Protein AF-A0A3D3XZJ7-F1 (afdb_monomer_lite)

Foldseek 3Di:
DLVVADAQGKDKDKDWADCAWDDDPADALNDGPDIHHHPVVVVVVCVVVAWAPKDWPDKDFDDCVNKDADPVRNDDINVNQADPVDRLAGPVGHGGTIMIIIMITGD

Structure (mmCIF, N/CA/C/O backbone):
data_AF-A0A3D3XZJ7-F1
#
_entry.id   AF-A0A3D3XZJ7-F1
#
loop_
_atom_site.group_PDB
_atom_site.id
_atom_site.type_symbol
_atom_site.label_atom_id
_atom_site.label_alt_id
_atom_site.label_comp_id
_atom_site.label_asym_id
_atom_site.label_entity_id
_atom_site.label_seq_id
_atom_site.pdbx_PDB_ins_code
_atom_site.Cartn_x
_atom_site.Cartn_y
_atom_site.Cartn_z
_atom_site.occupancy
_atom_site.B_iso_or_equiv
_atom_site.auth_seq_id
_atom_site.auth_comp_id
_atom_site.auth_asym_id
_atom_site.auth_atom_id
_atom_site.pdbx_PDB_model_num
ATOM 1 N N . VAL A 1 1 ? -9.785 13.598 5.402 1.00 69.19 1 VAL A N 1
ATOM 2 C CA . VAL A 1 1 ? -10.629 12.385 5.516 1.00 69.19 1 VAL A CA 1
ATOM 3 C C . VAL A 1 1 ? -11.618 12.476 6.669 1.00 69.19 1 VAL A C 1
ATOM 5 O O . VAL A 1 1 ? -12.799 12.359 6.395 1.00 69.19 1 VAL A O 1
ATOM 8 N N . CYS A 1 2 ? -11.202 12.765 7.909 1.00 75.19 2 CYS A N 1
ATOM 9 C CA . CYS A 1 2 ? -12.110 12.745 9.072 1.00 75.19 2 CYS A CA 1
ATOM 10 C C . CYS A 1 2 ? -13.388 13.569 8.858 1.00 75.19 2 CYS A C 1
ATOM 12 O O . CYS A 1 2 ? -14.480 13.058 9.058 1.00 75.19 2 CYS A O 1
ATOM 14 N N . LYS A 1 3 ? -13.268 14.789 8.317 1.00 85.06 3 LYS A N 1
ATOM 15 C CA . LYS A 1 3 ? -14.403 15.689 8.024 1.00 85.06 3 LYS A CA 1
ATOM 16 C C . LYS A 1 3 ? -15.456 15.131 7.045 1.00 85.06 3 LYS A C 1
ATOM 18 O O . LYS A 1 3 ? -16.522 15.722 6.947 1.00 85.06 3 LYS A O 1
ATOM 23 N N . LEU A 1 4 ? -15.161 14.045 6.326 1.00 93.75 4 LEU A N 1
ATOM 24 C CA . LEU A 1 4 ? -16.066 13.410 5.357 1.00 93.75 4 LEU A CA 1
ATOM 25 C C . LEU A 1 4 ? -16.907 12.276 5.963 1.00 93.75 4 LEU A C 1
ATOM 27 O O . LEU A 1 4 ? -17.810 11.779 5.301 1.00 93.75 4 LEU A O 1
ATOM 31 N N . LEU A 1 5 ? -16.611 11.852 7.193 1.00 95.88 5 LEU A N 1
ATOM 32 C CA . LEU A 1 5 ? -17.333 10.786 7.891 1.00 95.88 5 LEU A CA 1
ATOM 33 C C . LEU A 1 5 ? -18.185 11.386 9.007 1.00 95.88 5 LEU A C 1
ATOM 35 O O . LEU A 1 5 ? -17.743 12.324 9.656 1.00 95.88 5 LEU A O 1
ATOM 39 N N . SER A 1 6 ? -19.372 10.858 9.287 1.00 93.88 6 SER A N 1
ATOM 40 C CA . SER A 1 6 ? -20.086 11.192 10.529 1.00 93.88 6 SER A CA 1
ATOM 41 C C . SER A 1 6 ? -19.304 10.689 11.759 1.00 93.88 6 SER A C 1
ATOM 43 O O . SER A 1 6 ? -18.443 9.817 11.607 1.00 93.88 6 SER A O 1
ATOM 45 N N . PRO A 1 7 ? -19.568 11.205 12.977 1.00 90.81 7 PRO A N 1
ATOM 46 C CA . PRO A 1 7 ? -19.060 10.589 14.206 1.00 90.81 7 PRO A CA 1
ATOM 47 C C . PRO A 1 7 ? -19.386 9.089 14.241 1.00 90.81 7 PRO A C 1
ATOM 49 O O . PRO A 1 7 ? -20.478 8.699 13.822 1.00 90.81 7 PRO A O 1
ATOM 52 N N . ASN A 1 8 ? -18.445 8.257 14.695 1.00 91.06 8 ASN A N 1
ATOM 53 C CA . ASN A 1 8 ? -18.498 6.786 14.638 1.00 91.06 8 ASN A CA 1
ATOM 54 C C . ASN A 1 8 ? -18.555 6.183 13.220 1.00 91.06 8 ASN A C 1
ATOM 56 O O . ASN A 1 8 ? -18.791 4.986 13.061 1.00 91.06 8 ASN A O 1
ATOM 60 N N . GLY A 1 9 ? -18.347 6.987 12.174 1.00 96.44 9 GLY A N 1
ATOM 61 C CA . GLY A 1 9 ? -18.275 6.500 10.801 1.00 96.44 9 GLY A CA 1
ATOM 62 C C . GLY A 1 9 ? -17.061 5.597 10.580 1.00 96.44 9 G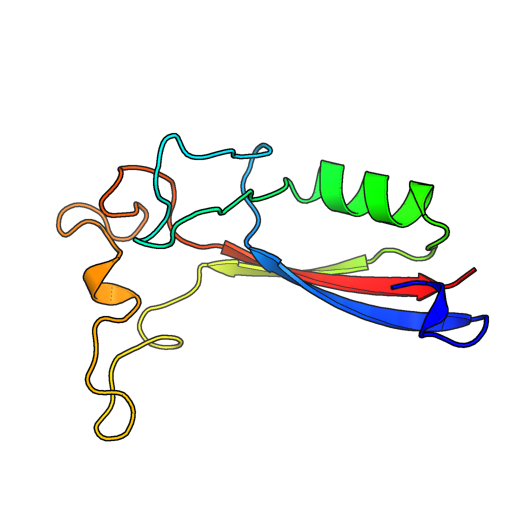LY A C 1
ATOM 63 O O . GLY A 1 9 ? -15.993 5.810 11.155 1.00 96.44 9 GLY A O 1
ATOM 64 N N . THR A 1 10 ? -17.212 4.600 9.713 1.00 97.50 10 THR A N 1
ATOM 65 C CA . THR A 1 10 ? -16.141 3.654 9.382 1.00 97.50 10 THR A CA 1
ATOM 66 C C . THR A 1 10 ? -15.291 4.172 8.225 1.00 97.50 10 THR A C 1
ATOM 68 O O . THR A 1 10 ? -15.804 4.465 7.145 1.00 97.50 10 THR A O 1
ATOM 71 N N . LEU A 1 11 ? -13.979 4.243 8.431 1.00 98.06 11 LEU A N 1
ATOM 72 C CA . LEU A 1 11 ? -12.993 4.374 7.366 1.00 98.06 11 LEU A CA 1
ATOM 73 C C . LEU A 1 11 ? -12.603 2.981 6.870 1.00 98.06 11 LEU A C 1
ATOM 75 O O . LEU A 1 11 ? -12.228 2.126 7.668 1.00 98.06 11 LEU A O 1
ATOM 79 N N . VAL A 1 12 ? -12.623 2.794 5.552 1.00 98.06 12 VAL A N 1
ATOM 80 C CA . VAL A 1 12 ? -11.929 1.695 4.873 1.00 98.06 12 VAL A CA 1
ATOM 81 C C . VAL A 1 12 ? -10.824 2.325 4.036 1.00 98.06 12 VAL A C 1
ATOM 83 O O . VAL A 1 12 ? -11.105 3.068 3.095 1.00 98.06 12 VAL A O 1
ATOM 86 N N . LEU A 1 13 ? -9.575 2.083 4.417 1.00 98.19 13 LEU A N 1
ATOM 87 C CA . LEU A 1 13 ? -8.391 2.616 3.758 1.00 98.19 13 LEU A CA 1
ATOM 88 C C . LEU A 1 13 ? -7.631 1.481 3.085 1.00 98.19 13 LEU A C 1
ATOM 90 O O . LEU A 1 13 ? -7.301 0.488 3.726 1.00 98.19 13 LEU A O 1
ATOM 94 N N . GLU A 1 14 ? -7.319 1.649 1.809 1.00 98.50 14 GLU A N 1
ATOM 95 C CA . GLU A 1 14 ? -6.435 0.752 1.081 1.00 98.50 14 GLU A CA 1
ATOM 96 C C . GLU A 1 14 ? -5.344 1.581 0.403 1.00 98.50 14 GLU A C 1
ATOM 98 O O . GLU A 1 14 ? -5.625 2.626 -0.187 1.00 98.50 14 GLU A O 1
ATOM 103 N N . THR A 1 15 ? -4.090 1.166 0.564 1.00 98.56 15 THR A N 1
ATOM 104 C CA . THR A 1 15 ? -2.942 1.843 -0.039 1.00 98.56 15 THR A CA 1
ATOM 105 C C . THR A 1 15 ? -1.744 0.903 -0.173 1.00 98.56 15 THR A C 1
ATOM 107 O O . THR A 1 15 ? -1.678 -0.158 0.457 1.00 98.56 15 THR A O 1
ATOM 110 N N . LEU A 1 16 ? -0.755 1.331 -0.962 1.00 98.62 16 LEU A N 1
ATOM 111 C CA . LEU A 1 16 ? 0.569 0.718 -0.974 1.00 98.62 16 LEU A CA 1
ATOM 112 C C . LEU A 1 16 ? 1.227 0.844 0.401 1.00 98.62 16 LEU A C 1
ATOM 114 O O . LEU A 1 16 ? 1.163 1.897 1.037 1.00 98.62 16 LEU A O 1
ATOM 118 N N . VAL A 1 17 ? 1.919 -0.212 0.814 1.00 98.69 17 VAL A N 1
ATOM 119 C CA . VAL A 1 17 ? 2.719 -0.242 2.038 1.00 98.69 17 VAL A CA 1
ATOM 120 C C . VAL A 1 17 ? 4.105 -0.809 1.774 1.00 98.69 17 VAL A C 1
ATOM 122 O O . VAL A 1 17 ? 4.310 -1.630 0.879 1.00 98.69 17 VAL A O 1
ATOM 125 N N . TYR A 1 18 ? 5.067 -0.384 2.585 1.00 98.31 18 TYR A N 1
ATOM 126 C CA . TYR A 1 18 ? 6.453 -0.838 2.518 1.00 98.31 18 TYR A CA 1
ATOM 127 C C . TYR A 1 18 ? 6.957 -1.200 3.928 1.00 98.31 18 TYR A C 1
ATOM 129 O O . TYR A 1 18 ? 6.398 -0.711 4.909 1.00 98.31 18 TYR A O 1
ATOM 137 N N . PRO A 1 19 ? 7.981 -2.065 4.097 1.00 97.19 19 PRO A N 1
ATOM 138 C CA . PRO A 1 19 ? 8.484 -2.416 5.433 1.00 97.19 19 PRO A CA 1
ATOM 139 C C . PRO A 1 19 ? 8.892 -1.213 6.295 1.00 97.19 19 PRO A C 1
ATOM 141 O O . PRO A 1 19 ? 8.707 -1.230 7.508 1.00 97.19 19 PRO A O 1
ATOM 144 N N . THR A 1 20 ? 9.412 -0.166 5.658 1.00 97.19 20 THR A N 1
ATOM 145 C CA . THR A 1 20 ? 9.709 1.148 6.242 1.00 97.19 20 THR A CA 1
ATOM 146 C C . THR A 1 20 ? 9.141 2.222 5.326 1.00 97.19 20 THR A C 1
ATOM 148 O O . THR A 1 20 ? 9.035 1.975 4.128 1.00 97.19 20 THR A O 1
ATOM 151 N N . THR A 1 21 ? 8.804 3.412 5.831 1.00 97.38 21 THR A N 1
ATOM 152 C CA . THR A 1 21 ? 8.334 4.488 4.944 1.00 97.38 21 THR A CA 1
ATOM 153 C C . THR A 1 21 ? 9.362 4.755 3.840 1.00 97.38 21 THR A C 1
ATOM 155 O O . THR A 1 21 ? 10.536 5.009 4.109 1.00 97.38 21 THR A O 1
ATOM 158 N N . LEU A 1 22 ? 8.919 4.630 2.591 1.00 98.06 22 LEU A N 1
ATOM 159 C CA . LEU A 1 22 ? 9.728 4.753 1.390 1.00 98.06 22 LEU A CA 1
ATOM 160 C C . LEU A 1 22 ? 9.352 6.034 0.649 1.00 98.06 22 LEU A C 1
ATOM 162 O O . LEU A 1 22 ? 8.205 6.225 0.246 1.00 98.06 22 LEU A O 1
ATOM 166 N N . VAL A 1 23 ? 10.358 6.866 0.403 1.00 97.31 23 VAL A N 1
ATOM 167 C CA . VAL A 1 23 ? 10.307 7.961 -0.567 1.00 97.31 23 VAL A CA 1
ATOM 168 C C . VAL A 1 23 ? 11.306 7.600 -1.671 1.00 97.31 23 VAL A C 1
ATOM 170 O O . VAL A 1 23 ? 12.513 7.671 -1.437 1.00 97.31 23 VAL A O 1
ATOM 173 N N . PRO A 1 24 ? 10.845 7.118 -2.836 1.00 95.12 24 PRO A N 1
ATOM 174 C CA . PRO A 1 24 ? 11.712 6.786 -3.960 1.00 95.12 24 PRO A CA 1
ATOM 175 C C . PRO A 1 24 ? 12.405 8.038 -4.505 1.00 95.12 24 PRO A C 1
ATOM 177 O O . PRO A 1 24 ? 11.828 9.123 -4.486 1.00 95.12 24 PRO A O 1
ATOM 180 N N . ASN A 1 25 ? 13.611 7.878 -5.058 1.00 89.50 25 ASN A N 1
ATOM 181 C CA . ASN A 1 25 ? 14.377 9.010 -5.599 1.00 89.50 25 ASN A CA 1
ATOM 182 C C . ASN A 1 25 ? 13.654 9.708 -6.765 1.00 89.50 25 ASN A C 1
ATOM 184 O O . ASN A 1 25 ? 13.641 10.931 -6.840 1.00 89.50 25 ASN A O 1
ATOM 188 N N . GLU A 1 26 ? 13.044 8.929 -7.664 1.00 93.62 26 GLU A N 1
ATOM 189 C CA . GLU A 1 26 ? 12.260 9.463 -8.788 1.00 93.62 26 GLU A CA 1
ATOM 190 C C . GLU A 1 26 ? 10.946 8.708 -8.990 1.00 93.62 26 GLU A C 1
ATOM 192 O O . GLU A 1 26 ? 9.884 9.316 -9.160 1.00 93.62 26 GLU A O 1
ATOM 197 N N . ARG A 1 27 ? 11.018 7.370 -9.007 1.00 97.75 27 ARG A N 1
ATOM 198 C CA . ARG A 1 27 ? 9.889 6.496 -9.327 1.00 97.75 27 ARG A CA 1
ATOM 199 C C . ARG A 1 27 ? 9.852 5.250 -8.462 1.00 97.75 27 ARG A C 1
ATOM 201 O O . ARG A 1 27 ? 10.883 4.770 -8.003 1.00 97.75 27 ARG A O 1
ATOM 208 N N . TYR A 1 28 ? 8.649 4.715 -8.313 1.00 98.38 28 TYR A N 1
ATOM 209 C CA . TYR A 1 28 ? 8.392 3.387 -7.773 1.00 98.38 28 TYR A CA 1
ATOM 210 C C . TYR A 1 28 ? 7.405 2.665 -8.677 1.00 98.38 28 TYR A C 1
ATOM 212 O O . TYR A 1 28 ? 6.321 3.199 -8.926 1.00 98.38 28 TYR A O 1
ATOM 220 N N . ALA A 1 29 ? 7.764 1.474 -9.162 1.00 97.94 29 ALA A N 1
ATOM 221 C CA . ALA A 1 29 ? 6.936 0.716 -10.098 1.00 97.94 29 ALA A CA 1
ATOM 222 C C . ALA A 1 29 ? 6.473 1.607 -11.273 1.00 97.94 29 ALA A C 1
ATOM 224 O O . ALA A 1 29 ? 5.299 1.643 -11.636 1.00 97.94 29 ALA A O 1
ATOM 225 N N . ARG A 1 30 ? 7.410 2.404 -11.805 1.00 97.31 30 ARG A N 1
ATOM 226 C CA . ARG A 1 30 ? 7.270 3.414 -12.868 1.00 97.31 30 ARG A CA 1
ATOM 227 C C . ARG A 1 30 ? 6.416 4.641 -12.524 1.00 97.31 30 ARG A C 1
ATOM 229 O O . ARG A 1 30 ? 6.424 5.611 -13.290 1.00 97.31 30 ARG A O 1
ATOM 236 N N . MET A 1 31 ? 5.748 4.685 -11.373 1.00 97.94 31 MET A N 1
ATOM 237 C CA . MET A 1 31 ? 4.938 5.828 -10.930 1.00 97.94 31 MET A CA 1
ATOM 238 C C . MET A 1 31 ? 5.814 6.962 -10.379 1.00 97.94 31 MET A C 1
ATOM 240 O O . MET A 1 31 ? 6.731 6.715 -9.601 1.00 97.94 31 MET A O 1
ATOM 244 N N . LYS A 1 32 ? 5.522 8.213 -10.766 1.00 97.25 32 LYS A N 1
ATOM 245 C CA . LYS A 1 32 ? 6.172 9.425 -10.225 1.00 97.25 32 LYS A CA 1
ATOM 246 C C . LYS A 1 32 ? 5.455 9.926 -8.969 1.00 97.25 32 LYS A C 1
ATOM 248 O O . LYS A 1 32 ? 4.265 9.679 -8.812 1.00 97.25 32 LYS A O 1
ATOM 253 N N . HIS A 1 33 ? 6.158 10.719 -8.155 1.00 95.94 33 HIS A N 1
ATOM 254 C CA . HIS A 1 33 ? 5.600 11.445 -7.000 1.00 95.94 33 HIS A CA 1
ATOM 255 C C . HIS A 1 33 ? 4.895 10.542 -5.976 1.00 95.94 33 HIS A C 1
ATOM 257 O O . HIS A 1 33 ? 3.843 10.888 -5.440 1.00 95.94 33 HIS A O 1
ATOM 263 N N . VAL A 1 34 ? 5.472 9.369 -5.717 1.00 97.00 34 VAL A N 1
ATOM 264 C CA . VAL A 1 34 ? 4.933 8.406 -4.757 1.00 97.00 34 VAL A CA 1
ATOM 265 C C . VAL A 1 34 ? 5.690 8.518 -3.438 1.00 97.00 34 VAL A C 1
ATOM 267 O O . VAL A 1 34 ? 6.910 8.611 -3.431 1.00 97.00 34 VAL A O 1
ATOM 270 N N . GLN A 1 35 ? 4.966 8.446 -2.327 1.00 97.44 35 GLN A N 1
ATOM 271 C CA . GLN A 1 35 ? 5.505 8.143 -1.005 1.00 97.44 35 GLN A CA 1
ATOM 272 C C . GLN A 1 35 ? 4.693 6.978 -0.443 1.00 97.44 35 GLN A C 1
ATOM 274 O O . GLN A 1 35 ? 3.464 6.997 -0.510 1.00 97.44 35 GLN A O 1
ATOM 279 N N . ILE A 1 36 ? 5.369 5.960 0.086 1.00 98.31 36 ILE A N 1
ATOM 280 C CA . ILE A 1 36 ? 4.741 4.715 0.534 1.00 98.31 36 ILE A CA 1
ATOM 281 C C . ILE A 1 36 ? 4.996 4.550 2.031 1.00 98.31 36 ILE A C 1
ATOM 283 O O . ILE A 1 36 ? 6.149 4.364 2.417 1.00 98.31 36 ILE A O 1
ATOM 287 N N . PRO A 1 37 ? 3.968 4.621 2.889 1.00 98.31 37 PRO A N 1
ATOM 288 C CA . PRO A 1 37 ? 4.157 4.503 4.326 1.00 98.31 37 PRO A CA 1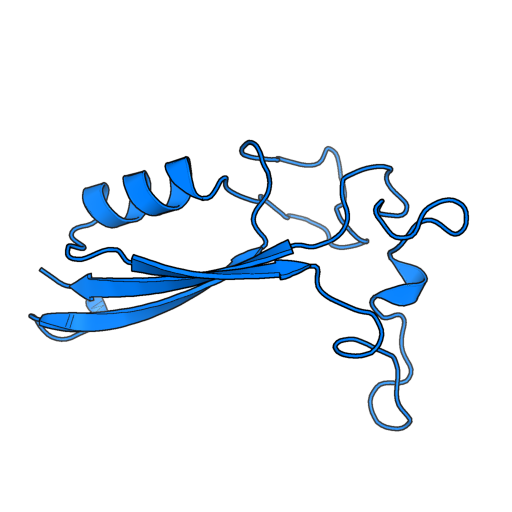
ATOM 289 C C . PRO A 1 37 ? 4.455 3.059 4.750 1.00 98.31 37 PRO A C 1
ATOM 291 O O . PRO A 1 37 ? 4.119 2.094 4.053 1.00 98.31 37 PRO A O 1
ATOM 294 N N . SER A 1 38 ? 5.028 2.904 5.943 1.00 98.56 38 SER A N 1
ATOM 295 C CA . SER A 1 38 ? 4.924 1.636 6.664 1.00 98.56 38 SER A CA 1
ATOM 296 C C . SER A 1 38 ? 3.533 1.471 7.280 1.00 98.56 38 SER A C 1
ATOM 298 O O . SER A 1 38 ? 2.846 2.454 7.558 1.00 98.56 38 SER A O 1
ATOM 300 N N . ILE A 1 39 ? 3.107 0.228 7.527 1.00 98.50 39 ILE A N 1
ATOM 301 C CA . ILE A 1 39 ? 1.840 -0.036 8.236 1.00 98.50 39 ILE A CA 1
ATOM 302 C C . ILE A 1 39 ? 1.863 0.611 9.627 1.00 98.50 39 ILE A C 1
ATOM 304 O O . ILE A 1 39 ? 0.861 1.174 10.059 1.00 98.50 39 ILE A O 1
ATOM 308 N N . THR A 1 40 ? 3.006 0.558 10.314 1.00 98.31 40 THR A N 1
ATOM 309 C CA . THR A 1 40 ? 3.177 1.157 11.642 1.00 98.31 40 THR A CA 1
ATOM 310 C C . THR A 1 40 ? 2.938 2.663 11.606 1.00 98.31 40 THR A C 1
ATOM 312 O O . THR A 1 40 ? 2.133 3.160 12.394 1.00 98.31 40 THR A O 1
ATOM 315 N N . ASP A 1 41 ? 3.582 3.366 10.671 1.00 98.06 41 ASP A N 1
ATOM 316 C CA . ASP A 1 41 ? 3.435 4.819 10.520 1.00 98.06 41 ASP A CA 1
ATOM 317 C C . ASP A 1 41 ? 1.999 5.175 10.120 1.00 98.06 41 ASP A C 1
ATOM 319 O O . ASP A 1 41 ? 1.390 6.061 10.708 1.00 98.06 41 ASP A O 1
ATOM 323 N N . LEU A 1 42 ? 1.399 4.408 9.204 1.00 97.62 42 LEU A N 1
ATOM 324 C CA . LEU A 1 42 ? 0.018 4.617 8.775 1.00 97.62 42 LEU A CA 1
ATOM 325 C C . LEU A 1 42 ? -0.980 4.472 9.934 1.00 97.62 42 LEU A C 1
ATOM 327 O O . LEU A 1 42 ? -1.879 5.297 10.095 1.00 97.62 42 LEU A O 1
ATOM 331 N N . CYS A 1 43 ? -0.817 3.445 10.769 1.00 98.25 43 CYS A N 1
ATOM 332 C CA . CYS A 1 43 ? -1.638 3.248 11.962 1.00 98.25 43 CYS A CA 1
ATOM 333 C C . CYS A 1 43 ? -1.410 4.350 13.005 1.00 98.25 43 CYS A C 1
ATOM 335 O O . CYS A 1 43 ? -2.365 4.778 13.654 1.00 98.25 43 CYS A O 1
ATOM 337 N N . HIS A 1 44 ? -0.170 4.808 13.185 1.00 98.12 44 HIS A N 1
ATOM 338 C CA . HIS A 1 44 ? 0.146 5.934 14.063 1.00 98.12 44 HIS A CA 1
ATOM 339 C C . HIS A 1 44 ? -0.552 7.218 13.592 1.00 98.12 44 HIS A C 1
ATOM 341 O O . HIS A 1 44 ? -1.240 7.871 14.380 1.00 98.12 44 HIS A O 1
ATOM 347 N N . ASP A 1 45 ? -0.455 7.532 12.304 1.00 97.31 45 ASP A N 1
ATOM 348 C CA . ASP A 1 45 ? -1.036 8.736 11.716 1.00 97.31 45 ASP A CA 1
ATOM 349 C C . ASP A 1 45 ? -2.564 8.723 11.789 1.00 97.31 45 ASP A C 1
ATOM 351 O O . ASP A 1 45 ? -3.174 9.733 12.139 1.00 97.31 45 ASP A O 1
ATOM 355 N N . LEU A 1 46 ? -3.197 7.569 11.550 1.00 97.50 46 LEU A N 1
ATOM 356 C CA . LEU A 1 46 ? -4.640 7.397 11.733 1.00 97.50 46 LEU A CA 1
ATOM 357 C C . LEU A 1 46 ? -5.077 7.715 13.173 1.00 97.50 46 LEU A C 1
ATOM 359 O O . LEU A 1 46 ? -6.058 8.438 13.359 1.00 97.50 46 LEU A O 1
ATOM 363 N N . LYS A 1 47 ? -4.336 7.255 14.192 1.00 97.50 47 LYS A N 1
ATOM 364 C CA . LYS A 1 47 ? -4.621 7.617 15.596 1.00 97.50 47 LYS A CA 1
ATOM 365 C C . LYS A 1 47 ? -4.478 9.115 15.820 1.00 97.50 47 LYS A C 1
ATOM 367 O O . LYS A 1 47 ? -5.365 9.733 16.404 1.00 97.50 47 LYS A O 1
ATOM 372 N N . ALA A 1 48 ? -3.385 9.699 15.329 1.00 97.06 48 ALA A N 1
ATOM 373 C CA . ALA A 1 48 ? -3.085 11.116 15.506 1.00 97.06 48 ALA A CA 1
ATOM 374 C C . ALA A 1 48 ? -4.170 12.032 14.915 1.00 97.06 48 ALA A C 1
ATOM 376 O O . ALA A 1 48 ? -4.428 13.105 15.457 1.00 97.06 48 ALA A O 1
ATOM 377 N N . ILE A 1 49 ? -4.842 11.606 13.840 1.00 95.81 49 ILE A N 1
ATOM 378 C CA . ILE A 1 49 ? -5.917 12.380 13.198 1.00 95.81 49 ILE A CA 1
ATOM 379 C C . ILE A 1 49 ? -7.332 12.032 13.695 1.00 95.81 49 ILE A C 1
ATOM 381 O O . ILE A 1 49 ? -8.307 12.516 13.116 1.00 95.81 49 ILE A O 1
ATOM 385 N N . GLY A 1 50 ? -7.466 11.242 14.765 1.00 95.94 50 GLY A N 1
ATOM 386 C CA . GLY A 1 50 ? -8.749 10.986 15.429 1.00 95.94 50 GLY A CA 1
ATOM 387 C C . GLY A 1 50 ? -9.488 9.731 14.961 1.00 95.94 50 GLY A C 1
ATOM 388 O O . GLY A 1 50 ? -10.718 9.730 14.924 1.00 95.94 50 GLY A O 1
ATOM 389 N N . PHE A 1 51 ? -8.765 8.671 14.596 1.00 97.62 51 PHE A N 1
ATOM 390 C CA . PHE A 1 51 ? -9.344 7.337 14.426 1.00 97.62 51 PHE A CA 1
ATOM 391 C C . PHE A 1 51 ? -8.998 6.407 15.599 1.00 97.62 51 PHE A C 1
ATOM 393 O O . PHE A 1 51 ? -7.889 6.435 16.133 1.00 97.62 51 PHE A O 1
ATOM 400 N N . ALA A 1 52 ? -9.947 5.548 15.960 1.00 96.62 52 ALA A N 1
ATOM 401 C CA . ALA A 1 52 ? -9.804 4.439 16.902 1.00 96.62 52 ALA A CA 1
ATOM 402 C C . ALA A 1 52 ? -10.085 3.098 16.204 1.00 96.62 52 ALA A C 1
ATOM 404 O O . ALA A 1 52 ? -10.378 3.062 15.007 1.00 96.62 52 ALA A O 1
ATOM 405 N N . ASP A 1 53 ? -9.964 1.998 16.953 1.00 97.19 53 ASP A N 1
ATOM 406 C CA . ASP A 1 53 ? -10.288 0.636 16.501 1.00 97.19 53 ASP A CA 1
ATOM 407 C C . ASP A 1 53 ? -9.638 0.272 15.158 1.00 97.19 53 ASP A C 1
ATOM 409 O O . ASP A 1 53 ? -10.260 -0.302 14.266 1.00 97.19 53 ASP A O 1
ATOM 413 N N . ILE A 1 54 ? -8.371 0.668 15.005 1.00 98.31 54 ILE A N 1
ATOM 414 C CA . ILE A 1 54 ? -7.607 0.473 13.775 1.00 98.31 54 ILE A CA 1
ATOM 415 C C . ILE A 1 54 ? -7.236 -1.000 13.650 1.00 98.31 54 ILE A C 1
ATOM 417 O O . ILE A 1 54 ? -6.461 -1.523 14.452 1.00 98.31 54 ILE A O 1
ATOM 421 N N . ASP A 1 55 ? -7.751 -1.631 12.605 1.00 98.44 55 ASP A N 1
ATOM 422 C CA . ASP A 1 55 ? -7.564 -3.042 12.316 1.00 98.44 55 ASP A CA 1
ATOM 423 C C . ASP A 1 55 ? -7.025 -3.239 10.895 1.00 98.44 55 ASP A C 1
ATOM 425 O O . ASP A 1 55 ? -7.641 -2.829 9.906 1.00 98.44 55 ASP A O 1
ATOM 429 N N . VAL A 1 56 ? -5.861 -3.880 10.794 1.00 98.56 56 VAL A N 1
ATOM 430 C CA . VAL A 1 56 ? -5.229 -4.235 9.520 1.00 98.56 56 VAL A CA 1
ATOM 431 C C . VAL A 1 56 ? -5.846 -5.546 9.040 1.00 98.56 56 VAL A C 1
ATOM 433 O O . VAL A 1 56 ? -5.453 -6.631 9.459 1.00 98.56 56 VAL A O 1
ATOM 436 N N . LYS A 1 57 ? -6.821 -5.447 8.137 1.00 98.38 57 LYS A N 1
ATOM 437 C CA . LYS A 1 57 ? -7.608 -6.590 7.660 1.00 98.38 57 LYS A CA 1
ATOM 438 C C . LYS A 1 57 ? -6.867 -7.482 6.678 1.00 98.38 57 LYS A C 1
ATOM 440 O O . LYS A 1 57 ? -7.081 -8.690 6.675 1.00 98.38 57 LYS A O 1
ATOM 445 N N . ASN A 1 58 ? -6.046 -6.898 5.813 1.00 98.50 58 ASN A N 1
ATOM 446 C CA . ASN A 1 58 ? -5.315 -7.644 4.798 1.00 98.50 58 ASN A CA 1
ATOM 447 C C . ASN A 1 58 ? -4.000 -6.945 4.466 1.00 98.50 58 ASN A C 1
ATOM 449 O O . ASN A 1 58 ? -3.944 -5.718 4.432 1.00 98.50 58 ASN A O 1
ATOM 453 N N . VAL A 1 59 ? -2.972 -7.739 4.178 1.00 98.69 59 VAL A N 1
ATOM 454 C CA . VAL A 1 59 ? -1.707 -7.287 3.598 1.00 98.69 59 VAL A CA 1
ATOM 455 C C . VAL A 1 59 ? -1.324 -8.301 2.534 1.00 98.69 59 VAL A C 1
ATOM 457 O O . VAL A 1 59 ? -1.053 -9.461 2.846 1.00 98.69 59 VAL A O 1
ATOM 460 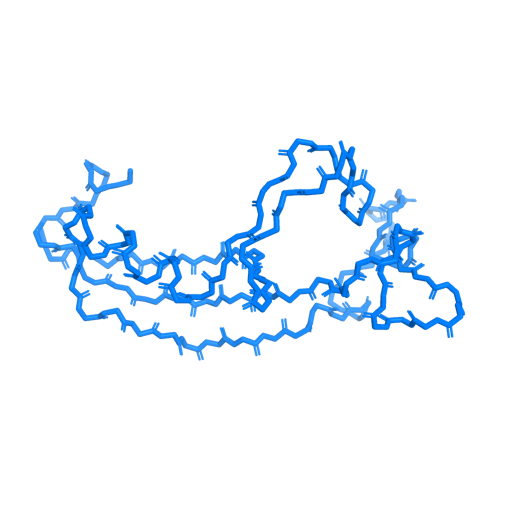N N . SER A 1 60 ? -1.312 -7.887 1.274 1.00 98.44 60 SER A N 1
ATOM 461 C CA . SER A 1 60 ? -1.100 -8.805 0.158 1.00 98.44 60 SER A CA 1
ATOM 462 C C . SER A 1 60 ? -0.178 -8.222 -0.898 1.00 98.44 60 SER A C 1
ATOM 464 O O . SER A 1 60 ? -0.289 -7.057 -1.271 1.00 98.44 60 SER A O 1
ATOM 466 N N . LEU A 1 61 ? 0.722 -9.068 -1.401 1.00 98.56 61 LEU A N 1
ATOM 467 C CA . LEU A 1 61 ? 1.487 -8.796 -2.613 1.00 98.56 61 LEU A CA 1
ATOM 468 C C . LEU A 1 61 ? 0.516 -8.653 -3.791 1.00 98.56 61 LEU A C 1
ATOM 470 O O . LEU A 1 61 ? -0.271 -9.573 -4.036 1.00 98.56 61 LEU A O 1
ATOM 474 N N . THR A 1 62 ? 0.603 -7.545 -4.524 1.00 98.44 62 THR A N 1
ATOM 475 C CA . THR A 1 62 ? -0.167 -7.351 -5.755 1.00 98.44 62 THR A CA 1
ATOM 476 C C . THR A 1 62 ? 0.363 -8.309 -6.812 1.00 98.44 62 THR A C 1
ATOM 478 O O . THR A 1 62 ? 1.558 -8.321 -7.112 1.00 98.44 62 THR A O 1
ATOM 481 N N . ARG A 1 63 ? -0.513 -9.144 -7.371 1.00 97.94 63 ARG A N 1
ATOM 482 C CA . ARG A 1 63 ? -0.112 -10.160 -8.357 1.00 97.94 63 ARG A CA 1
ATOM 483 C C . ARG A 1 63 ? -0.405 -9.689 -9.773 1.00 97.94 63 ARG A C 1
ATOM 485 O O . ARG A 1 63 ? -1.391 -9.004 -10.010 1.00 97.94 63 ARG A O 1
ATOM 492 N N . THR A 1 64 ? 0.376 -10.146 -10.748 1.00 97.94 64 THR A N 1
ATOM 493 C CA . THR A 1 64 ? 0.089 -9.884 -12.171 1.00 97.94 64 THR A CA 1
ATOM 494 C C . THR A 1 64 ? -1.243 -10.486 -12.608 1.00 97.94 64 THR A C 1
ATOM 496 O O . THR A 1 64 ? -1.915 -9.943 -13.470 1.00 97.94 64 THR A O 1
ATOM 499 N N . LEU A 1 65 ? -1.705 -11.564 -11.967 1.00 97.44 65 LEU A N 1
ATOM 500 C CA . LEU A 1 65 ? -3.060 -12.059 -12.206 1.00 97.44 65 LEU A CA 1
ATOM 501 C C . LEU A 1 65 ? -4.135 -11.051 -11.767 1.00 97.44 65 LEU A C 1
ATOM 503 O O . LEU A 1 65 ? -5.188 -10.997 -12.384 1.00 97.44 65 LEU A O 1
ATOM 507 N N . GLU A 1 66 ? -3.886 -10.249 -10.734 1.00 97.75 66 GLU A N 1
ATOM 508 C CA . GLU A 1 66 ? -4.797 -9.203 -10.258 1.00 97.75 66 GLU A CA 1
ATOM 509 C C . GLU A 1 66 ? -4.697 -7.948 -11.137 1.00 97.75 66 GLU A C 1
ATOM 511 O O . GLU A 1 66 ? -5.711 -7.478 -11.652 1.00 97.75 66 GLU A O 1
ATOM 516 N N . GLN A 1 67 ? -3.476 -7.463 -11.382 1.00 98.50 67 GLN A N 1
ATOM 517 C CA . GLN A 1 67 ? -3.189 -6.270 -12.177 1.00 98.50 67 GLN A CA 1
ATOM 518 C C . GLN A 1 67 ? -2.403 -6.641 -13.442 1.00 98.50 67 GLN A C 1
ATOM 520 O O . GLN A 1 67 ? -1.216 -6.951 -13.386 1.00 98.50 67 GLN A O 1
ATOM 525 N N . ARG A 1 68 ? -3.070 -6.585 -14.597 1.00 98.19 68 ARG A N 1
ATOM 526 C CA . ARG A 1 68 ? -2.511 -6.919 -15.917 1.00 98.19 68 ARG A CA 1
ATOM 527 C C . ARG A 1 68 ? -3.140 -6.083 -17.013 1.00 98.19 68 ARG A C 1
ATOM 529 O O . ARG A 1 68 ? -4.231 -5.542 -16.831 1.00 98.19 68 ARG A O 1
ATOM 536 N N . SER A 1 69 ? -2.455 -6.008 -18.145 1.00 98.12 69 SER A N 1
ATOM 537 C CA . SER A 1 69 ? -3.029 -5.472 -19.373 1.00 98.12 69 SER A CA 1
ATOM 538 C C . SER A 1 69 ? -4.143 -6.395 -19.872 1.00 98.12 69 SER A C 1
ATOM 540 O O . SER A 1 69 ? -4.124 -7.610 -19.659 1.00 98.12 69 SER A O 1
ATOM 542 N N . THR A 1 70 ? -5.150 -5.802 -20.498 1.00 97.94 70 THR A N 1
ATOM 543 C CA . THR A 1 70 ? -6.309 -6.486 -21.091 1.00 97.94 70 THR A CA 1
ATOM 544 C C . THR A 1 70 ? -6.690 -5.769 -22.381 1.00 97.94 70 THR A C 1
ATOM 546 O O . THR A 1 70 ? -6.214 -4.662 -22.618 1.00 97.94 70 THR A O 1
ATOM 549 N N . ASP A 1 71 ? -7.603 -6.323 -23.177 1.00 97.94 71 ASP A N 1
ATOM 550 C CA . ASP A 1 71 ? -8.072 -5.658 -24.404 1.00 97.94 71 ASP A CA 1
ATOM 551 C C . ASP A 1 71 ? -8.644 -4.251 -24.135 1.00 97.94 71 ASP A C 1
ATOM 553 O O . ASP A 1 71 ? -8.481 -3.338 -24.940 1.00 97.94 71 ASP A O 1
ATOM 557 N N . ASN A 1 72 ? -9.249 -4.048 -22.957 1.00 97.62 72 ASN A N 1
ATOM 558 C CA . ASN A 1 72 ? -9.791 -2.755 -22.525 1.00 97.62 72 ASN A CA 1
ATOM 559 C C . ASN A 1 72 ? -8.756 -1.848 -21.833 1.00 97.62 72 ASN A C 1
ATOM 561 O O . ASN A 1 72 ? -9.026 -0.671 -21.599 1.00 97.62 72 ASN A O 1
ATOM 565 N N . MET A 1 73 ? -7.589 -2.381 -21.467 1.00 97.38 73 MET A N 1
ATOM 566 C CA . MET A 1 73 ? -6.486 -1.644 -20.843 1.00 97.38 73 MET A CA 1
ATOM 567 C C . MET A 1 73 ? -5.163 -2.136 -21.457 1.00 97.38 73 MET A C 1
ATOM 569 O O . MET A 1 73 ? -4.474 -2.956 -20.846 1.00 97.38 73 MET A O 1
ATOM 573 N N . PRO A 1 74 ? -4.837 -1.705 -22.692 1.00 96.50 74 PRO A N 1
ATOM 574 C CA . PRO A 1 74 ? -3.739 -2.277 -23.476 1.00 96.50 74 PRO A CA 1
ATOM 575 C C . PRO A 1 74 ? -2.367 -1.653 -23.172 1.00 96.50 74 PRO A C 1
ATOM 577 O O . PRO A 1 74 ? -1.385 -1.967 -23.838 1.00 96.50 74 PRO A O 1
ATOM 580 N N . PHE A 1 75 ? -2.293 -0.731 -22.212 1.00 97.81 75 PHE A N 1
ATOM 581 C CA . PHE A 1 75 ? -1.062 -0.030 -21.851 1.00 97.81 75 PHE A CA 1
ATOM 582 C C . PHE A 1 75 ? -0.205 -0.849 -20.872 1.00 97.81 75 PHE A C 1
ATOM 584 O O . PHE A 1 75 ? -0.629 -1.911 -20.404 1.00 97.81 75 PHE A O 1
ATOM 591 N N . GLU A 1 76 ? 0.991 -0.335 -20.555 1.00 97.50 76 GLU A N 1
ATOM 592 C CA . GLU A 1 76 ? 1.881 -0.900 -19.529 1.00 97.50 76 GLU A CA 1
ATOM 593 C C . GLU A 1 76 ? 1.120 -1.124 -18.206 1.00 97.50 76 GLU A C 1
ATOM 595 O O . GLU A 1 76 ? 0.358 -0.266 -17.747 1.00 97.50 76 GLU A O 1
ATOM 600 N N . SER A 1 77 ? 1.335 -2.280 -17.582 1.00 98.25 77 SER A N 1
ATOM 601 C CA . SER A 1 77 ? 0.698 -2.693 -16.331 1.00 98.25 77 SER A CA 1
ATOM 602 C C . SER A 1 77 ? 1.738 -3.247 -15.347 1.00 98.25 77 SER A C 1
ATOM 604 O O . SER A 1 77 ? 2.924 -2.941 -15.443 1.00 98.25 77 SER A O 1
ATOM 606 N N . LEU A 1 78 ? 1.314 -4.024 -14.343 1.00 98.44 78 LEU A N 1
ATOM 607 C CA . LEU A 1 78 ? 2.206 -4.465 -13.265 1.00 98.44 78 LEU A CA 1
ATOM 608 C C . LEU A 1 78 ? 3.402 -5.273 -13.781 1.00 98.44 78 LEU A C 1
ATOM 610 O O . LEU A 1 78 ? 4.496 -5.095 -13.265 1.00 98.44 78 LEU A O 1
ATOM 614 N N . ALA A 1 79 ? 3.210 -6.130 -14.789 1.00 98.06 79 ALA A N 1
ATOM 615 C CA . ALA A 1 79 ? 4.300 -6.926 -15.352 1.00 98.06 79 ALA A CA 1
ATOM 616 C C . ALA A 1 79 ? 5.452 -6.038 -15.858 1.00 98.06 79 ALA A C 1
ATOM 618 O O . ALA A 1 79 ? 6.600 -6.295 -15.519 1.00 98.06 79 ALA A O 1
ATOM 619 N N . ASP A 1 80 ? 5.136 -4.942 -16.553 1.00 98.25 80 ASP A N 1
ATOM 620 C CA . ASP A 1 80 ? 6.116 -3.981 -17.084 1.00 98.25 80 ASP A CA 1
ATOM 621 C C . ASP A 1 80 ? 6.819 -3.158 -15.989 1.00 98.25 80 ASP A C 1
ATOM 623 O O . ASP A 1 80 ? 7.837 -2.504 -16.230 1.00 98.25 80 ASP A O 1
ATOM 627 N N . ALA A 1 81 ? 6.256 -3.145 -14.778 1.00 98.12 81 ALA A N 1
ATOM 628 C CA . ALA A 1 81 ? 6.784 -2.427 -13.624 1.00 98.12 81 ALA A CA 1
ATOM 629 C C . ALA A 1 81 ? 7.650 -3.303 -12.699 1.00 98.12 81 ALA A C 1
ATOM 631 O O . ALA A 1 81 ? 8.270 -2.768 -11.772 1.00 98.12 81 ALA A O 1
ATOM 632 N N . LEU A 1 82 ? 7.710 -4.617 -12.937 1.00 98.56 82 LEU A N 1
ATOM 633 C CA . LEU A 1 82 ? 8.506 -5.576 -12.169 1.00 98.56 82 LEU A CA 1
ATOM 634 C C . LEU A 1 82 ? 9.819 -5.919 -12.881 1.00 98.56 82 LEU A C 1
ATOM 636 O O . LEU A 1 82 ? 9.948 -5.786 -14.092 1.00 98.56 82 LEU A O 1
ATOM 640 N N . SER A 1 83 ? 10.814 -6.351 -12.111 1.00 98.12 83 SER A N 1
ATOM 641 C CA . SER A 1 83 ? 12.094 -6.812 -12.646 1.00 98.12 83 SER A CA 1
ATOM 642 C C . SER A 1 83 ? 11.948 -8.172 -13.335 1.00 98.12 83 SER A 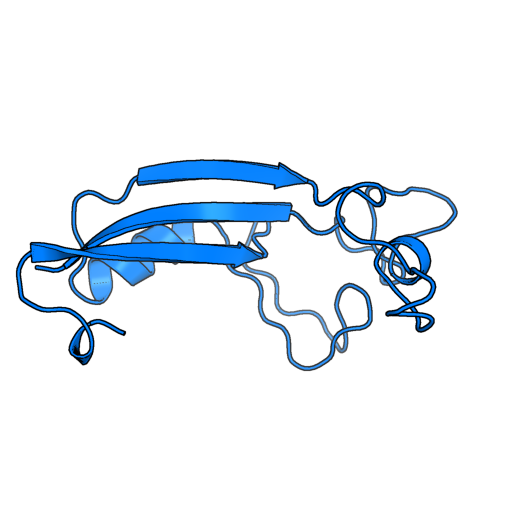C 1
ATOM 644 O O . SER A 1 83 ? 11.470 -9.132 -12.727 1.00 98.12 83 SER A O 1
ATOM 646 N N . ASP A 1 84 ? 12.466 -8.285 -14.561 1.00 96.25 84 ASP A N 1
ATOM 647 C CA . ASP A 1 84 ? 12.509 -9.544 -15.325 1.00 96.25 84 ASP A CA 1
ATOM 648 C C . ASP A 1 84 ? 13.339 -10.642 -14.639 1.00 96.25 84 ASP A C 1
ATOM 650 O O . ASP A 1 84 ? 13.176 -11.827 -14.924 1.00 96.25 84 ASP A O 1
ATOM 654 N N . GLN A 1 85 ? 14.254 -10.261 -13.741 1.00 96.25 85 GLN A N 1
ATOM 655 C CA . GLN A 1 85 ? 15.113 -11.197 -13.007 1.00 96.25 85 GLN A CA 1
ATOM 656 C C . GLN A 1 85 ? 14.483 -11.659 -11.688 1.00 96.25 85 GLN A C 1
ATOM 658 O O . GLN A 1 85 ? 14.789 -12.746 -11.200 1.00 96.25 85 GLN A O 1
ATOM 663 N N . ASN A 1 86 ? 13.626 -10.827 -11.090 1.00 96.69 86 ASN A N 1
ATOM 664 C CA . ASN A 1 86 ? 12.981 -11.107 -9.814 1.00 96.69 86 ASN A CA 1
ATOM 665 C C . ASN A 1 86 ? 11.657 -10.340 -9.698 1.00 96.69 86 ASN A C 1
ATOM 66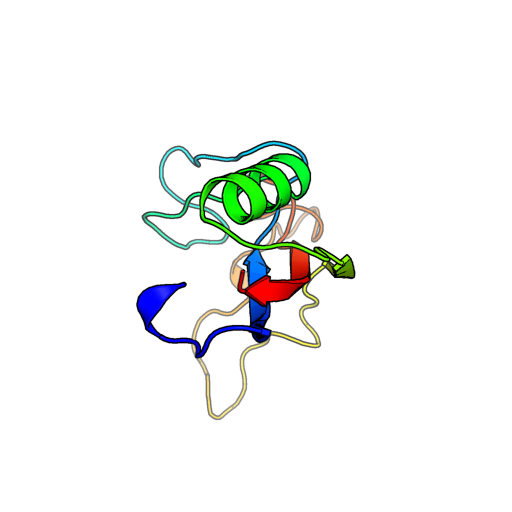7 O O . ASN A 1 86 ? 11.645 -9.156 -9.371 1.00 96.69 86 ASN A O 1
ATOM 671 N N . ALA A 1 87 ? 10.529 -11.034 -9.860 1.00 95.88 87 ALA A N 1
ATOM 672 C CA . ALA A 1 87 ? 9.199 -10.424 -9.778 1.00 95.88 87 ALA A CA 1
ATOM 673 C C . ALA A 1 87 ? 8.816 -9.910 -8.369 1.00 95.88 87 ALA A C 1
ATOM 675 O O . ALA A 1 87 ? 7.763 -9.297 -8.202 1.00 95.88 87 ALA A O 1
ATOM 676 N N . LEU A 1 88 ? 9.643 -10.155 -7.343 1.00 98.06 88 LEU A N 1
ATOM 677 C CA . LEU A 1 88 ? 9.504 -9.537 -6.019 1.00 98.06 88 LEU A CA 1
ATOM 678 C C . LEU A 1 88 ? 10.186 -8.165 -5.923 1.00 98.06 88 LEU A C 1
ATOM 680 O O . LEU A 1 88 ? 10.170 -7.554 -4.851 1.00 98.06 88 LEU A O 1
ATOM 684 N N . GLU A 1 89 ? 10.738 -7.668 -7.028 1.00 98.31 89 GLU A N 1
ATOM 685 C CA . GLU A 1 89 ? 11.335 -6.345 -7.156 1.00 98.31 89 GLU A CA 1
ATOM 686 C C . GLU A 1 89 ? 10.689 -5.548 -8.295 1.00 98.31 89 GLU A C 1
ATOM 688 O O . GLU A 1 89 ? 10.267 -6.102 -9.310 1.00 98.31 89 GLU A O 1
ATOM 693 N N . THR A 1 90 ? 10.621 -4.228 -8.138 1.00 98.50 90 THR A N 1
ATOM 694 C CA . THR A 1 90 ? 10.272 -3.306 -9.221 1.00 98.50 90 THR A CA 1
ATOM 695 C C . THR A 1 90 ? 11.455 -3.137 -10.177 1.00 98.50 90 THR A C 1
ATOM 697 O O . THR A 1 90 ? 12.595 -3.464 -9.837 1.00 98.50 90 THR A O 1
ATOM 700 N N . VAL A 1 91 ? 11.225 -2.566 -11.361 1.00 98.06 91 VAL A N 1
ATOM 701 C CA . VAL A 1 91 ? 12.309 -2.224 -12.309 1.00 98.06 91 VAL A CA 1
ATOM 702 C C . VAL A 1 91 ? 13.347 -1.256 -11.721 1.00 98.06 91 VAL A C 1
ATOM 704 O O . VAL A 1 91 ? 14.499 -1.240 -12.149 1.00 98.06 91 VAL A O 1
ATOM 707 N N . GLU A 1 92 ? 12.975 -0.481 -10.700 1.00 97.81 92 GLU A N 1
ATOM 708 C CA . GLU A 1 92 ? 13.874 0.402 -9.946 1.00 97.81 92 GLU A CA 1
ATOM 709 C C . GLU A 1 92 ? 14.584 -0.289 -8.765 1.00 97.81 92 GLU A C 1
ATOM 711 O O . GLU A 1 92 ? 15.304 0.374 -8.021 1.00 97.81 92 GLU A O 1
ATOM 716 N N . ARG A 1 93 ? 14.422 -1.612 -8.601 1.00 97.06 93 ARG A N 1
ATOM 717 C CA . ARG A 1 93 ? 15.023 -2.446 -7.537 1.00 97.06 93 ARG A CA 1
ATOM 718 C C . ARG A 1 93 ? 14.483 -2.189 -6.125 1.00 97.06 93 ARG A C 1
ATOM 720 O O . ARG A 1 93 ? 15.152 -2.485 -5.135 1.00 97.06 93 ARG A O 1
ATOM 727 N N . TYR A 1 94 ? 13.264 -1.663 -6.005 1.00 98.06 94 TYR A N 1
ATOM 728 C CA . TYR A 1 94 ? 12.523 -1.673 -4.736 1.00 98.06 94 TYR A CA 1
ATOM 729 C C . TYR A 1 94 ? 11.742 -2.975 -4.585 1.00 98.06 94 TYR A C 1
ATOM 731 O O . TYR A 1 94 ? 11.502 -3.657 -5.573 1.00 98.06 94 TYR A O 1
ATOM 739 N N . ARG A 1 95 ? 11.275 -3.320 -3.377 1.00 98.25 95 ARG A N 1
ATOM 740 C CA . ARG A 1 95 ? 10.350 -4.459 -3.227 1.00 98.25 95 ARG A CA 1
ATOM 741 C C . ARG A 1 95 ? 9.052 -4.205 -3.999 1.00 98.25 95 ARG A C 1
ATOM 743 O O . ARG A 1 95 ? 8.525 -3.088 -3.981 1.00 98.25 95 ARG A O 1
ATOM 750 N N . ALA A 1 96 ? 8.539 -5.260 -4.623 1.00 98.50 96 ALA A N 1
ATOM 751 C CA . ALA A 1 96 ? 7.315 -5.248 -5.412 1.00 98.50 96 ALA A CA 1
ATOM 752 C C . ALA A 1 96 ? 6.098 -4.722 -4.619 1.00 98.50 96 ALA A C 1
ATOM 754 O O . ALA A 1 96 ? 6.089 -4.808 -3.385 1.00 98.50 96 ALA A O 1
ATOM 755 N N . PRO A 1 97 ? 5.067 -4.199 -5.310 1.00 98.69 97 PRO A N 1
ATOM 756 C CA . PRO A 1 97 ? 3.893 -3.605 -4.677 1.00 98.69 97 PRO A CA 1
ATOM 757 C C . PRO A 1 97 ? 3.190 -4.541 -3.692 1.00 98.69 97 PRO A C 1
ATOM 759 O O . PRO A 1 97 ? 2.747 -5.632 -4.046 1.00 98.69 97 PRO A O 1
ATOM 762 N N . VAL A 1 98 ? 3.052 -4.076 -2.452 1.00 98.75 98 VAL A N 1
ATOM 763 C CA . VAL A 1 98 ? 2.231 -4.701 -1.411 1.00 98.75 98 VAL A CA 1
ATOM 764 C C . VAL A 1 98 ? 1.152 -3.707 -1.013 1.00 98.75 98 VAL A C 1
ATOM 766 O O . VAL A 1 98 ? 1.434 -2.525 -0.818 1.00 98.75 98 VAL A O 1
ATOM 769 N N . ARG A 1 99 ? -0.081 -4.189 -0.898 1.00 98.75 99 ARG A N 1
ATOM 770 C CA . ARG A 1 99 ? -1.258 -3.399 -0.541 1.00 98.75 99 ARG A CA 1
ATOM 771 C C . ARG A 1 99 ? -1.775 -3.819 0.822 1.00 98.75 99 ARG A C 1
ATOM 773 O O . ARG A 1 99 ? -1.826 -5.016 1.114 1.00 98.75 99 ARG A O 1
ATOM 780 N N . ALA A 1 100 ? -2.138 -2.847 1.650 1.00 98.75 100 ALA A N 1
ATOM 781 C CA . ALA A 1 100 ? -2.778 -3.094 2.935 1.00 98.75 100 ALA A CA 1
ATOM 782 C C . ALA A 1 100 ? -4.189 -2.517 2.949 1.00 98.75 100 ALA A C 1
ATOM 784 O O . ALA A 1 100 ? -4.403 -1.393 2.505 1.00 98.75 100 ALA A O 1
ATOM 785 N N . THR A 1 101 ? -5.131 -3.269 3.513 1.00 98.69 101 THR A N 1
ATOM 786 C CA . THR A 1 101 ? -6.496 -2.813 3.788 1.00 98.69 101 THR A CA 1
ATOM 787 C C . THR A 1 101 ? -6.669 -2.647 5.288 1.00 98.69 101 THR A C 1
ATOM 789 O O . THR A 1 101 ? -6.461 -3.591 6.050 1.00 98.69 101 THR A O 1
ATOM 792 N N . ILE A 1 102 ? -7.069 -1.453 5.709 1.00 98.69 102 ILE A N 1
ATOM 793 C CA . ILE A 1 102 ? -7.240 -1.058 7.104 1.00 98.69 102 ILE A CA 1
ATOM 794 C C . ILE A 1 102 ? -8.673 -0.576 7.305 1.00 98.69 102 ILE A C 1
ATOM 796 O O . ILE A 1 102 ? -9.203 0.183 6.493 1.00 98.69 102 ILE A O 1
ATOM 800 N N . ILE A 1 103 ? -9.289 -1.000 8.403 1.00 98.50 103 ILE A N 1
ATOM 801 C CA . ILE A 1 103 ? -10.571 -0.477 8.873 1.00 98.50 103 ILE A CA 1
ATOM 802 C C . ILE A 1 103 ? -10.325 0.304 10.160 1.00 98.50 103 ILE A C 1
ATOM 804 O O . ILE A 1 103 ? -9.544 -0.134 10.998 1.00 98.50 103 ILE A O 1
ATOM 808 N N . ALA A 1 104 ? -10.969 1.459 10.312 1.00 98.12 104 ALA A N 1
ATOM 809 C CA . ALA A 1 104 ? -10.890 2.253 11.534 1.00 98.12 104 ALA A CA 1
ATOM 810 C C . ALA A 1 104 ? -12.199 3.006 11.805 1.00 98.12 104 ALA A C 1
ATOM 812 O O . ALA A 1 104 ? -12.943 3.330 10.875 1.00 98.12 104 ALA A O 1
ATOM 813 N N . ALA A 1 105 ? -12.473 3.319 13.069 1.00 97.44 105 ALA A N 1
ATOM 814 C CA . ALA A 1 105 ? -13.637 4.093 13.488 1.00 97.44 105 AL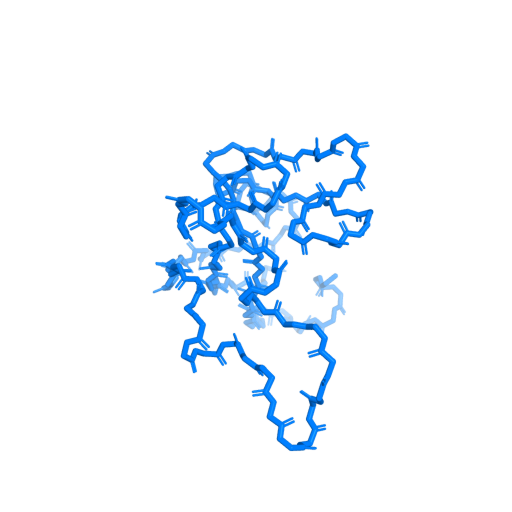A A CA 1
ATOM 815 C C . ALA A 1 105 ? -13.260 5.564 13.693 1.00 97.44 105 ALA A C 1
ATOM 817 O O . ALA A 1 105 ? -12.282 5.869 14.377 1.00 97.44 105 ALA A O 1
ATOM 818 N N . ARG A 1 106 ? -14.017 6.492 13.098 1.00 96.19 106 ARG A N 1
ATOM 819 C CA . ARG A 1 106 ? -13.853 7.925 13.364 1.00 96.19 106 ARG A CA 1
ATOM 820 C C . ARG A 1 106 ? -14.355 8.236 14.774 1.00 96.19 106 ARG A C 1
ATOM 822 O O . ARG A 1 106 ? -15.517 7.958 15.072 1.00 96.19 106 ARG A O 1
ATOM 829 N N . ILE A 1 107 ? -13.513 8.901 15.561 1.00 90.75 107 ILE A N 1
ATOM 830 C CA . ILE A 1 107 ? -13.889 9.512 16.840 1.00 90.75 107 ILE A CA 1
ATOM 831 C C . ILE A 1 107 ? -14.574 10.870 16.595 1.00 90.75 107 ILE A C 1
ATOM 833 O O . ILE A 1 107 ? -14.203 11.599 15.635 1.00 90.75 107 ILE A O 1
#

pLDDT: mean 96.81, std 4.0, range [69.19, 98.75]

Secondary structure (DSSP, 8-state):
-GGGS-TTPEEEEEEEE-SS-B--SSEETTEES--B--HHHHHHHHHHTTEEEEEEEEEEEPPTTTS--BTTB-S--HHHHEETTEEEEETTSSBPPEEEEEEEEE-

Radius of gyration: 15.9 Å; chains: 1; bounding box: 35×28×41 Å

Sequence (107 aa):
VCKLLSPNGTLVLETLVYPTTLVPNERYARMKHVQIPSITDLCHDLKAIGFADIDVKNVSLTRTLEQRSTDNMPFESLADALSDQNALETVERYRAPVRATIIAARI